Protein AF-A0A6I1DTC3-F1 (afdb_monomer_lite)

pLDDT: mean 79.16, std 15.15, range [42.22, 94.38]

Sequence (105 aa):
GLLNNIFGMMLVYASGISMACFIFQKFFHTIPVALEESARIDGAGDFRIFFQIIAPLCKPVVMTVALITAISQWNDFYMPMVLLGKKTSNTLTLVIYQYIGQFTK

Foldseek 3Di:
DLFQDVVSVVVVLVVVCVVLVVLVVVQVVVDDCVQVVVCVVVVDDPVCCCPVPVVVSCVVSVVVVCVVSVVVVVPDPPSQCVRNVDDPRHDPSVVVVVVVVVVVD

Radius of gyration: 20.87 Å; chains: 1; bounding box: 48×30×53 Å

Structure (mmCIF, N/CA/C/O backbone):
data_AF-A0A6I1DTC3-F1
#
_entry.id   AF-A0A6I1DTC3-F1
#
loop_
_atom_site.group_PDB
_atom_site.id
_atom_site.type_symbol
_atom_site.label_atom_id
_atom_site.label_alt_id
_atom_site.label_comp_id
_atom_site.label_asym_id
_atom_site.label_entity_id
_atom_site.label_seq_id
_atom_site.pdbx_PDB_ins_code
_atom_site.Cartn_x
_atom_site.Cartn_y
_atom_site.Cartn_z
_atom_site.occupancy
_atom_site.B_iso_or_equiv
_atom_site.auth_seq_id
_atom_site.auth_comp_id
_atom_site.auth_asym_id
_atom_site.auth_atom_id
_atom_site.pdbx_PDB_model_num
ATOM 1 N N . GLY A 1 1 ? 11.699 -16.427 -22.795 1.00 53.59 1 GLY A N 1
ATOM 2 C CA . GLY A 1 1 ? 10.335 -15.986 -23.149 1.00 53.59 1 GLY A CA 1
ATOM 3 C C . GLY A 1 1 ? 9.887 -14.696 -22.471 1.00 53.59 1 GLY A C 1
ATOM 4 O O . GLY A 1 1 ? 8.987 -14.065 -22.995 1.00 53.59 1 GLY A O 1
ATOM 5 N N . LEU A 1 2 ? 10.478 -14.300 -21.332 1.00 60.47 2 LEU A N 1
ATOM 6 C CA . LEU A 1 2 ? 10.106 -13.075 -20.598 1.00 60.47 2 LEU A CA 1
ATOM 7 C C . LEU A 1 2 ? 10.858 -11.810 -21.051 1.00 60.47 2 LEU A C 1
ATOM 9 O O . LEU A 1 2 ? 10.416 -10.704 -20.763 1.00 60.47 2 LEU A O 1
ATOM 13 N N . LEU A 1 3 ? 11.977 -11.968 -21.766 1.00 56.78 3 LEU A N 1
ATOM 14 C CA . LEU A 1 3 ? 12.700 -10.860 -22.393 1.00 56.78 3 LEU A CA 1
ATOM 15 C C . LEU A 1 3 ? 11.888 -10.320 -23.579 1.00 56.78 3 LEU A C 1
ATOM 17 O O . LEU A 1 3 ? 11.365 -11.110 -24.367 1.00 56.78 3 LEU A O 1
ATOM 21 N N . ASN A 1 4 ? 11.830 -8.992 -23.720 1.00 60.81 4 ASN A N 1
ATOM 22 C CA . ASN A 1 4 ? 11.134 -8.280 -24.796 1.00 60.81 4 ASN A CA 1
ATOM 23 C C . ASN A 1 4 ? 9.585 -8.330 -24.763 1.00 60.81 4 ASN A C 1
ATOM 25 O O . ASN A 1 4 ? 8.937 -8.229 -25.806 1.00 60.81 4 ASN A O 1
ATOM 29 N N . ASN A 1 5 ? 8.983 -8.479 -23.576 1.00 71.56 5 ASN A N 1
ATOM 30 C CA . ASN A 1 5 ? 7.530 -8.429 -23.372 1.00 71.56 5 ASN A CA 1
ATOM 31 C C . ASN A 1 5 ? 7.175 -7.547 -22.158 1.00 71.56 5 ASN A C 1
ATOM 33 O O . ASN A 1 5 ? 7.796 -7.667 -21.101 1.00 71.56 5 ASN A O 1
ATOM 37 N N . ILE A 1 6 ? 6.139 -6.710 -22.288 1.00 72.00 6 ILE A N 1
ATOM 38 C CA . ILE A 1 6 ? 5.634 -5.818 -21.225 1.00 72.00 6 ILE A CA 1
ATOM 39 C C . ILE A 1 6 ? 5.243 -6.626 -19.976 1.00 72.00 6 ILE A C 1
ATOM 41 O O . ILE A 1 6 ? 5.470 -6.189 -18.851 1.00 72.00 6 ILE A O 1
ATOM 45 N N . PHE A 1 7 ? 4.738 -7.850 -20.155 1.00 75.00 7 PHE A N 1
ATOM 46 C CA . PHE A 1 7 ? 4.407 -8.744 -19.040 1.00 75.00 7 PHE A CA 1
ATOM 47 C C . PHE A 1 7 ? 5.623 -9.149 -18.194 1.00 75.00 7 PHE A C 1
ATOM 49 O O . PHE A 1 7 ? 5.524 -9.217 -16.970 1.00 75.00 7 PHE A O 1
ATOM 56 N N . GLY A 1 8 ? 6.778 -9.383 -18.826 1.00 77.44 8 GLY A N 1
ATOM 57 C CA . GLY A 1 8 ? 8.016 -9.693 -18.107 1.00 77.44 8 GLY A CA 1
ATOM 58 C C . GLY A 1 8 ? 8.520 -8.498 -17.304 1.00 77.44 8 GLY A C 1
ATOM 59 O O . GLY A 1 8 ? 8.960 -8.655 -16.171 1.00 77.44 8 GLY A O 1
ATOM 60 N N . MET A 1 9 ? 8.364 -7.296 -17.854 1.00 74.88 9 MET A N 1
ATOM 61 C CA . MET A 1 9 ? 8.706 -6.045 -17.181 1.00 74.88 9 MET A CA 1
ATOM 62 C C . MET A 1 9 ? 7.801 -5.776 -15.967 1.00 74.88 9 MET A C 1
ATOM 64 O O . MET A 1 9 ? 8.306 -5.447 -14.898 1.00 74.88 9 MET A O 1
ATOM 68 N N . MET A 1 10 ? 6.486 -6.006 -16.081 1.00 79.19 10 MET A N 1
ATOM 69 C CA . MET A 1 10 ? 5.558 -5.891 -14.943 1.00 79.19 10 MET A CA 1
ATOM 70 C C . MET A 1 10 ? 5.924 -6.836 -13.791 1.00 79.19 10 MET A C 1
ATOM 72 O O . MET A 1 10 ? 5.905 -6.423 -12.635 1.00 79.19 10 MET A O 1
ATOM 76 N N . LEU A 1 11 ? 6.301 -8.083 -14.094 1.00 80.81 11 LEU A N 1
ATOM 77 C CA . LEU A 1 11 ? 6.732 -9.054 -13.081 1.00 80.81 11 LEU A CA 1
ATOM 78 C C . LEU A 1 11 ? 7.996 -8.612 -12.341 1.00 80.81 11 LEU A C 1
ATOM 80 O O . LEU A 1 11 ? 8.092 -8.770 -11.126 1.00 80.81 11 LEU A O 1
ATOM 84 N N . VAL A 1 12 ? 8.956 -8.043 -13.066 1.00 81.56 12 VAL A N 1
ATOM 85 C CA . VAL A 1 12 ? 10.194 -7.540 -12.470 1.00 81.56 12 VAL A CA 1
ATOM 86 C C . VAL A 1 12 ? 9.926 -6.314 -11.597 1.00 81.56 12 VAL A C 1
ATOM 88 O O . VAL A 1 12 ? 10.491 -6.196 -10.516 1.00 81.56 12 VAL A O 1
ATOM 91 N N . TYR A 1 13 ? 9.008 -5.431 -11.981 1.00 80.94 13 TYR A N 1
ATOM 92 C CA . TYR A 1 13 ? 8.622 -4.330 -11.096 1.00 80.94 13 TYR A CA 1
ATOM 93 C C . TYR A 1 13 ? 7.819 -4.780 -9.880 1.00 80.94 13 TYR A C 1
ATOM 95 O O . TYR A 1 13 ? 7.970 -4.204 -8.801 1.00 80.94 13 TYR A O 1
ATOM 103 N N . ALA A 1 14 ? 7.036 -5.853 -10.008 1.00 81.12 14 ALA A N 1
ATOM 104 C CA . ALA A 1 14 ? 6.333 -6.449 -8.880 1.00 81.12 14 ALA A CA 1
ATOM 105 C C . ALA A 1 14 ? 7.290 -6.999 -7.804 1.00 81.12 14 ALA A C 1
ATOM 107 O O . ALA A 1 14 ? 6.912 -7.046 -6.634 1.00 81.12 14 ALA A O 1
ATOM 108 N N . SER A 1 15 ? 8.542 -7.347 -8.141 1.00 81.38 15 SER A N 1
ATOM 109 C CA . SER A 1 15 ? 9.519 -7.780 -7.129 1.00 81.38 15 SER A CA 1
ATOM 110 C C . SER A 1 15 ? 9.983 -6.651 -6.198 1.00 81.38 15 SER A C 1
ATOM 112 O O . SER A 1 15 ? 10.564 -6.925 -5.152 1.00 81.38 15 SER A O 1
ATOM 114 N N . GLY A 1 16 ? 9.701 -5.385 -6.525 1.00 79.94 16 GLY A N 1
ATOM 115 C CA . GLY A 1 16 ? 10.029 -4.210 -5.706 1.00 79.94 16 GLY A CA 1
ATOM 116 C C . GLY A 1 16 ? 9.099 -3.962 -4.509 1.00 79.94 16 GLY A C 1
ATOM 117 O O . GLY A 1 16 ? 9.086 -2.860 -3.960 1.00 79.94 16 GLY A O 1
ATOM 118 N N . ILE A 1 17 ? 8.301 -4.952 -4.096 1.00 85.06 17 ILE A N 1
ATOM 119 C CA . ILE A 1 17 ? 7.203 -4.774 -3.131 1.00 85.06 17 ILE A CA 1
ATOM 120 C C . ILE A 1 17 ? 7.662 -4.446 -1.700 1.00 85.06 17 ILE A C 1
ATOM 122 O O . ILE A 1 17 ? 6.864 -3.974 -0.889 1.00 85.06 17 ILE A O 1
ATOM 126 N N . SER A 1 18 ? 8.942 -4.659 -1.377 1.00 89.00 18 SER A N 1
ATOM 127 C CA . SER A 1 18 ? 9.484 -4.523 -0.020 1.00 89.00 18 SER A CA 1
ATOM 128 C C . SER A 1 18 ? 9.209 -3.151 0.602 1.00 89.00 18 SER A C 1
ATOM 130 O O . SER A 1 18 ? 8.753 -3.075 1.740 1.00 89.00 18 SER A O 1
ATOM 132 N N . MET A 1 19 ? 9.418 -2.062 -0.148 1.00 87.81 19 MET A N 1
ATOM 133 C CA . MET A 1 19 ? 9.178 -0.700 0.350 1.00 87.81 19 MET A CA 1
ATOM 134 C C . MET A 1 19 ? 7.696 -0.460 0.655 1.00 87.81 19 MET A C 1
ATOM 136 O O . MET A 1 19 ? 7.354 0.064 1.715 1.00 87.81 19 MET A O 1
ATOM 140 N N . ALA A 1 20 ? 6.810 -0.887 -0.249 1.00 88.12 20 ALA A N 1
ATOM 141 C CA . ALA A 1 20 ? 5.371 -0.808 -0.033 1.00 88.12 20 ALA A CA 1
ATOM 142 C C . ALA A 1 20 ? 4.978 -1.562 1.246 1.00 88.12 20 ALA A C 1
ATOM 144 O O . ALA A 1 20 ? 4.285 -1.002 2.091 1.00 88.12 20 ALA A O 1
ATOM 145 N N . CYS A 1 21 ? 5.490 -2.781 1.440 1.00 90.56 21 CYS A N 1
ATOM 146 C CA . CYS A 1 21 ? 5.218 -3.587 2.630 1.00 90.56 21 CYS A CA 1
ATOM 147 C C . CYS A 1 21 ? 5.587 -2.857 3.932 1.00 90.56 21 CYS A C 1
ATOM 149 O O . CYS A 1 21 ? 4.788 -2.839 4.869 1.00 90.56 21 CYS A O 1
ATOM 151 N N . PHE A 1 22 ? 6.751 -2.199 3.983 1.00 92.44 22 PHE A N 1
ATOM 152 C CA . PHE A 1 22 ? 7.152 -1.416 5.157 1.00 92.44 22 PHE A CA 1
ATOM 153 C C . PHE A 1 22 ? 6.217 -0.231 5.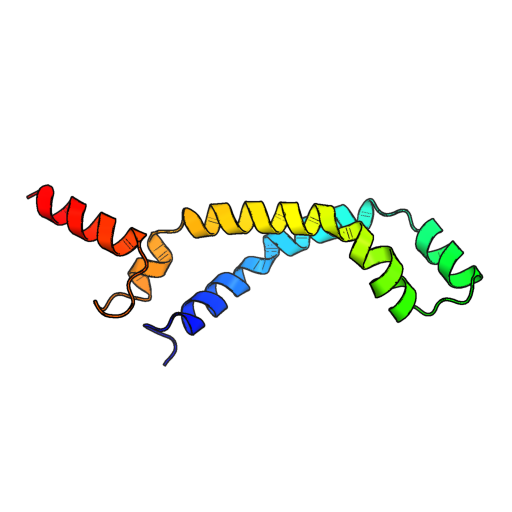425 1.00 92.44 22 PHE A C 1
ATOM 155 O O . PHE A 1 22 ? 5.849 0.012 6.576 1.00 92.44 22 PHE A O 1
ATOM 162 N N . ILE A 1 23 ? 5.798 0.490 4.381 1.00 91.69 23 ILE A N 1
ATOM 163 C CA . ILE A 1 23 ? 4.863 1.617 4.513 1.00 91.69 23 ILE A CA 1
ATOM 164 C C . ILE A 1 23 ? 3.501 1.129 5.026 1.00 91.69 23 ILE A C 1
ATOM 166 O O . ILE A 1 23 ? 2.962 1.693 5.980 1.00 91.69 23 ILE A O 1
ATOM 170 N N . PHE A 1 24 ? 2.971 0.051 4.445 1.00 92.06 24 PHE A N 1
ATOM 171 C CA . PHE A 1 24 ? 1.719 -0.559 4.892 1.00 92.06 24 PHE A CA 1
ATOM 172 C C . PHE A 1 24 ? 1.805 -1.031 6.347 1.00 92.06 24 PHE A C 1
ATOM 174 O O . PHE A 1 24 ? 0.898 -0.754 7.124 1.00 92.06 24 PHE A O 1
ATOM 181 N N . GLN A 1 25 ? 2.905 -1.671 6.755 1.00 91.75 25 GLN A N 1
ATOM 182 C CA . GLN A 1 25 ? 3.099 -2.116 8.138 1.00 91.75 25 GLN A CA 1
ATOM 183 C C . GLN A 1 25 ? 3.056 -0.952 9.136 1.00 91.75 25 GLN A C 1
ATOM 185 O O . GLN A 1 25 ? 2.429 -1.066 10.193 1.00 91.75 25 GLN A O 1
ATOM 190 N N . LYS A 1 26 ? 3.704 0.172 8.802 1.00 91.75 26 LYS A N 1
ATOM 191 C CA . LYS A 1 26 ? 3.668 1.387 9.628 1.00 91.75 26 LYS A CA 1
ATOM 192 C C . LYS A 1 26 ? 2.255 1.948 9.731 1.00 91.75 26 LYS A C 1
ATOM 194 O O . LYS A 1 26 ? 1.851 2.331 10.820 1.00 91.75 26 LYS A O 1
ATOM 199 N N . PHE A 1 27 ? 1.507 1.946 8.632 1.00 92.75 27 PHE A N 1
ATOM 200 C CA . PHE A 1 27 ? 0.126 2.419 8.615 1.00 92.75 27 PHE A CA 1
ATOM 201 C C . PHE A 1 27 ? -0.823 1.510 9.402 1.00 92.75 27 PHE A C 1
ATOM 203 O O . PHE A 1 27 ? -1.653 1.998 10.159 1.00 92.75 27 PHE A O 1
ATOM 210 N N . PHE A 1 28 ? -0.685 0.187 9.301 1.00 90.62 28 PHE A N 1
ATOM 211 C CA . PHE A 1 28 ? -1.491 -0.727 10.114 1.00 90.62 28 PHE A CA 1
ATOM 212 C C . PHE A 1 28 ? -1.270 -0.507 11.614 1.00 90.62 28 PHE A C 1
ATOM 214 O O . PHE A 1 28 ? -2.229 -0.548 12.374 1.00 90.62 28 PHE A O 1
ATOM 221 N N . HIS A 1 29 ? -0.045 -0.176 12.036 1.00 91.00 29 HIS A N 1
ATOM 222 C CA . HIS A 1 29 ? 0.243 0.176 13.432 1.00 91.00 29 HIS A CA 1
ATOM 223 C C . HIS A 1 29 ? -0.426 1.472 13.911 1.00 91.00 29 HIS A C 1
ATOM 225 O O . HIS A 1 29 ? -0.534 1.673 15.118 1.00 91.00 29 HIS A O 1
ATOM 231 N N . THR A 1 30 ? -0.860 2.361 13.012 1.00 91.75 30 THR A N 1
ATOM 232 C CA . THR A 1 30 ? -1.592 3.573 13.410 1.00 91.75 30 THR A CA 1
ATOM 233 C C . THR A 1 30 ? -3.088 3.328 13.582 1.00 91.75 30 THR A C 1
ATOM 235 O O . THR A 1 30 ? -3.781 4.196 14.107 1.00 91.75 30 THR A O 1
ATOM 238 N N . ILE A 1 31 ? -3.606 2.181 13.127 1.00 91.00 31 ILE A N 1
ATOM 239 C CA . ILE A 1 31 ? -5.018 1.828 13.287 1.00 91.00 31 ILE A CA 1
ATO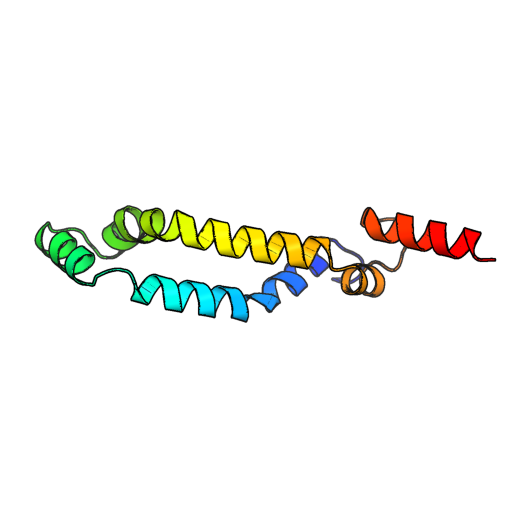M 240 C C . ILE A 1 31 ? -5.225 1.327 14.726 1.00 91.00 31 ILE A C 1
ATOM 242 O O . ILE A 1 31 ? -4.555 0.381 15.143 1.00 91.00 31 ILE A O 1
ATOM 246 N N . PRO A 1 32 ? -6.132 1.936 15.509 1.00 91.25 32 PRO A N 1
ATOM 247 C CA . PRO A 1 32 ? -6.364 1.518 16.884 1.00 91.25 32 PRO A CA 1
ATOM 248 C C . PRO A 1 32 ? -7.041 0.143 16.935 1.00 91.25 32 PRO A C 1
ATOM 250 O O . PRO A 1 32 ? -8.081 -0.067 16.312 1.00 91.25 32 PRO A O 1
ATOM 253 N N . VAL A 1 33 ? -6.491 -0.762 17.750 1.00 90.31 33 VAL A N 1
ATOM 254 C CA . VAL A 1 33 ? -6.989 -2.143 17.930 1.00 90.31 33 VAL A CA 1
ATOM 255 C C . VAL A 1 33 ? -8.443 -2.180 18.429 1.00 90.31 33 VAL A C 1
ATOM 257 O O . VAL A 1 33 ? -9.204 -3.072 18.069 1.00 90.31 33 VAL A O 1
ATOM 260 N N . ALA A 1 34 ? -8.879 -1.150 19.163 1.00 92.12 34 ALA A N 1
ATOM 261 C CA . ALA A 1 34 ? -10.253 -1.020 19.655 1.00 92.12 34 ALA A CA 1
ATOM 262 C C . ALA A 1 34 ? -11.326 -1.036 18.540 1.00 92.12 34 ALA A C 1
ATOM 264 O O . ALA A 1 34 ? -12.469 -1.422 18.791 1.00 92.12 34 ALA A O 1
ATOM 265 N N . LEU A 1 35 ? -10.986 -0.643 17.303 1.00 90.88 35 LEU A N 1
ATOM 266 C CA . LEU A 1 35 ? -11.900 -0.752 16.154 1.00 90.88 35 LEU A CA 1
ATOM 267 C C . LEU A 1 35 ? -12.207 -2.210 15.796 1.00 90.88 35 LEU A C 1
ATOM 269 O O . LEU A 1 35 ? -13.328 -2.538 15.419 1.00 90.88 35 LEU A O 1
ATOM 273 N N . GLU A 1 36 ? -11.212 -3.084 15.909 1.00 90.31 36 GLU A N 1
ATOM 274 C CA . GLU A 1 36 ? -11.376 -4.508 15.635 1.00 90.31 36 GLU A CA 1
ATOM 275 C C . GLU A 1 36 ? -12.124 -5.205 16.778 1.00 90.31 36 GLU A C 1
ATOM 277 O O . GLU A 1 36 ? -13.022 -6.008 16.528 1.00 90.31 36 GLU A O 1
ATOM 282 N N . GLU A 1 37 ? -11.820 -4.848 18.029 1.00 91.62 37 GLU A N 1
ATOM 283 C CA . GLU A 1 37 ? -12.511 -5.384 19.209 1.00 91.62 37 GLU A CA 1
ATOM 284 C C . GLU A 1 37 ? -13.995 -5.005 19.233 1.00 91.62 37 GLU A C 1
ATOM 286 O O . GLU A 1 37 ? -14.842 -5.872 19.439 1.00 91.62 37 GLU A O 1
ATOM 291 N N . SER A 1 38 ? -14.329 -3.740 18.957 1.00 93.50 38 SER A N 1
ATOM 292 C CA . SER A 1 38 ? -15.727 -3.287 18.875 1.00 93.50 38 SER A CA 1
ATOM 293 C C . SER A 1 38 ? -16.497 -3.992 17.758 1.00 93.50 38 SER A C 1
ATOM 295 O O . SER A 1 38 ? -17.586 -4.507 18.000 1.00 93.50 38 SER A O 1
ATOM 297 N N . ALA A 1 39 ? -15.905 -4.132 16.569 1.00 91.56 39 ALA A N 1
ATOM 298 C CA . ALA A 1 39 ? -16.532 -4.865 15.473 1.00 91.56 39 ALA A CA 1
ATOM 299 C C . ALA A 1 39 ? -16.743 -6.357 15.798 1.00 91.56 39 ALA A C 1
ATOM 301 O O . ALA A 1 39 ? -17.744 -6.948 15.384 1.00 91.56 39 ALA A O 1
ATOM 302 N N . ARG A 1 40 ? -15.825 -6.971 16.556 1.00 93.12 40 ARG A N 1
ATOM 303 C CA . ARG A 1 40 ? -15.959 -8.358 17.024 1.00 93.12 40 ARG A CA 1
ATOM 304 C C . ARG A 1 40 ? -17.067 -8.499 18.073 1.00 93.12 40 ARG A C 1
ATOM 306 O O . ARG A 1 40 ? -17.803 -9.482 18.027 1.00 93.12 40 ARG A O 1
ATOM 313 N N . ILE A 1 41 ? -17.216 -7.524 18.974 1.00 93.56 41 ILE A N 1
ATOM 314 C CA . ILE A 1 41 ? -18.329 -7.457 19.941 1.00 93.56 41 ILE A CA 1
ATOM 315 C C . ILE A 1 41 ? -19.675 -7.338 19.207 1.00 93.56 41 ILE A C 1
ATOM 317 O O . ILE A 1 41 ? -20.627 -8.021 19.577 1.00 93.56 41 ILE A O 1
ATOM 321 N N . ASP A 1 42 ? -19.724 -6.579 18.110 1.00 91.94 42 ASP A N 1
ATOM 322 C CA . ASP A 1 42 ? -20.897 -6.458 17.227 1.00 91.94 42 ASP A CA 1
ATOM 323 C C . ASP A 1 42 ? -21.167 -7.719 16.371 1.00 91.94 42 ASP A C 1
ATOM 325 O O . ASP A 1 42 ? -22.070 -7.741 15.529 1.00 91.94 42 ASP A O 1
ATOM 329 N N . GLY A 1 43 ? -20.395 -8.795 16.563 1.00 92.25 43 GLY A N 1
ATOM 330 C CA . GLY A 1 43 ? -20.574 -10.076 15.878 1.00 92.25 43 GLY A CA 1
ATOM 331 C C . GLY A 1 43 ? -20.036 -10.114 14.444 1.00 92.25 43 GLY A C 1
ATOM 332 O O . GLY A 1 43 ? -20.379 -11.024 13.683 1.00 92.25 43 GLY A O 1
ATOM 333 N N . ALA A 1 44 ? -19.201 -9.154 14.032 1.00 92.38 44 ALA A N 1
ATOM 334 C CA . ALA A 1 44 ? -18.528 -9.220 12.739 1.00 92.38 44 ALA A CA 1
ATOM 335 C C . ALA A 1 44 ? -17.399 -10.269 12.761 1.00 92.38 44 ALA A C 1
ATOM 337 O O . ALA A 1 44 ? -16.548 -10.275 13.646 1.00 92.38 44 ALA A O 1
ATOM 338 N N . GLY A 1 45 ? -17.369 -11.150 11.756 1.00 92.38 45 GLY A N 1
ATOM 339 C CA . GLY A 1 45 ? -16.246 -12.073 11.546 1.00 92.38 45 GLY A CA 1
ATOM 340 C C . GLY A 1 45 ? -15.029 -11.388 10.911 1.00 92.38 45 GLY A C 1
ATOM 341 O O . GLY A 1 45 ? -15.171 -10.368 10.235 1.00 92.38 45 GLY A O 1
ATOM 342 N N . ASP A 1 46 ? -13.844 -11.988 11.050 1.00 92.06 46 ASP A N 1
ATOM 343 C CA . ASP A 1 46 ? -12.551 -11.394 10.654 1.00 92.06 46 ASP A CA 1
ATOM 344 C C . ASP A 1 46 ? -12.507 -10.920 9.191 1.00 92.06 46 ASP A C 1
ATOM 346 O O . ASP A 1 46 ? -12.042 -9.820 8.895 1.00 92.06 46 ASP A O 1
ATOM 350 N N . PHE A 1 47 ? -13.070 -11.701 8.261 1.00 94.31 47 PHE A N 1
ATOM 351 C CA . PHE A 1 47 ? -13.160 -11.306 6.849 1.00 94.31 47 PHE A CA 1
ATOM 352 C C . PHE A 1 47 ? -13.988 -10.033 6.648 1.00 94.31 47 PHE A C 1
ATOM 354 O O . PHE A 1 47 ? -13.638 -9.176 5.834 1.00 94.31 47 PHE A O 1
ATOM 361 N N . ARG A 1 48 ? -15.086 -9.888 7.396 1.00 93.25 48 ARG A N 1
ATOM 362 C CA . ARG A 1 48 ? -15.947 -8.706 7.325 1.00 93.25 48 ARG A CA 1
ATOM 363 C C . ARG A 1 48 ? -15.225 -7.489 7.888 1.00 93.25 48 ARG A C 1
ATOM 365 O O . ARG A 1 48 ? -15.244 -6.442 7.248 1.00 93.25 48 ARG A O 1
ATOM 372 N N . ILE A 1 49 ? -14.559 -7.645 9.031 1.00 93.50 49 ILE A N 1
ATOM 373 C CA . ILE A 1 49 ? -13.755 -6.589 9.656 1.00 93.50 49 ILE A CA 1
ATOM 374 C C . ILE A 1 49 ? -12.671 -6.115 8.681 1.00 93.50 49 ILE A C 1
ATOM 376 O O . ILE A 1 49 ? -12.553 -4.917 8.417 1.00 93.50 49 ILE A O 1
ATOM 380 N N . PHE A 1 50 ? -11.934 -7.042 8.067 1.00 92.19 50 PHE A N 1
ATOM 381 C CA . PHE A 1 50 ? -10.878 -6.691 7.124 1.00 92.19 50 PHE A CA 1
ATOM 382 C C . PHE A 1 50 ? -11.410 -5.906 5.919 1.00 92.19 50 PHE A C 1
ATOM 384 O O . PHE A 1 50 ? -10.944 -4.801 5.653 1.00 92.19 50 PHE A O 1
ATOM 391 N N . PHE A 1 51 ? -12.403 -6.431 5.195 1.00 94.38 51 PHE A N 1
ATOM 392 C CA . PHE A 1 51 ? -12.859 -5.805 3.948 1.00 94.38 51 PHE A CA 1
ATOM 393 C C . PHE A 1 51 ? -13.750 -4.573 4.153 1.00 94.38 51 PHE A C 1
ATOM 395 O O . PHE A 1 51 ? -13.731 -3.675 3.310 1.00 94.38 51 PHE A O 1
ATOM 402 N N . GLN A 1 52 ? -14.536 -4.509 5.233 1.00 93.56 52 GLN A N 1
ATOM 403 C CA . GLN A 1 52 ? -15.487 -3.411 5.460 1.00 93.56 52 GLN A CA 1
ATOM 404 C C . GLN A 1 52 ? -14.946 -2.307 6.371 1.00 93.56 52 GLN A C 1
ATOM 406 O O . GLN A 1 52 ? -15.445 -1.188 6.290 1.00 93.56 52 GLN A O 1
ATOM 411 N N . ILE A 1 53 ? -13.943 -2.589 7.209 1.00 92.44 53 ILE A N 1
ATOM 412 C CA . ILE A 1 53 ? -13.407 -1.622 8.178 1.00 92.44 53 ILE A CA 1
ATOM 413 C C . ILE A 1 53 ? -11.947 -1.309 7.855 1.00 92.44 53 ILE A C 1
ATOM 415 O O . ILE A 1 53 ? -11.622 -0.173 7.517 1.00 92.44 53 ILE A O 1
ATOM 419 N N . ILE A 1 54 ? -11.064 -2.310 7.877 1.00 92.12 54 ILE A N 1
ATOM 420 C CA . ILE A 1 54 ? -9.616 -2.084 7.730 1.00 92.12 54 ILE A CA 1
ATOM 421 C C . ILE A 1 54 ? -9.257 -1.624 6.307 1.00 92.12 54 ILE A C 1
ATOM 423 O O . ILE A 1 54 ? -8.597 -0.603 6.128 1.00 92.12 54 ILE A O 1
ATOM 427 N N . ALA A 1 55 ? -9.725 -2.324 5.274 1.00 91.75 55 ALA A N 1
ATOM 428 C CA . ALA A 1 55 ? -9.425 -2.011 3.878 1.00 91.75 55 ALA A CA 1
ATOM 429 C C . ALA A 1 55 ? -9.820 -0.577 3.456 1.00 91.75 55 ALA A C 1
ATOM 431 O O . ALA A 1 55 ? -8.991 0.103 2.842 1.00 91.75 55 ALA A O 1
ATOM 432 N N . PRO A 1 56 ? -11.025 -0.050 3.773 1.00 92.31 56 PRO A N 1
ATOM 433 C CA . PRO A 1 56 ? -11.347 1.341 3.465 1.00 92.31 56 PRO A CA 1
ATOM 434 C C . PRO A 1 56 ? -10.527 2.349 4.279 1.00 92.31 56 PRO A C 1
ATOM 436 O O . PRO A 1 56 ? -10.216 3.412 3.739 1.00 92.31 56 PRO A O 1
ATOM 439 N N . LEU A 1 57 ? -10.118 2.023 5.511 1.00 91.81 57 LEU A N 1
ATOM 440 C CA . LEU A 1 57 ? -9.193 2.856 6.293 1.00 91.81 57 LEU A CA 1
ATOM 441 C C . LEU A 1 57 ? -7.794 2.915 5.666 1.00 91.81 57 LEU A C 1
ATOM 443 O O . LEU A 1 57 ? -7.111 3.925 5.803 1.00 91.81 57 LEU A O 1
ATOM 447 N N . CYS A 1 58 ? -7.383 1.885 4.923 1.00 92.81 58 CYS A N 1
ATOM 448 C CA . CYS A 1 58 ? -6.106 1.853 4.205 1.00 92.81 58 CYS A CA 1
ATOM 449 C C . CYS A 1 58 ? -6.087 2.640 2.885 1.00 92.81 58 CYS A C 1
ATOM 451 O O . CYS A 1 58 ? -5.010 2.837 2.324 1.00 92.81 58 CYS A O 1
ATOM 453 N N . LYS A 1 59 ? -7.223 3.136 2.376 1.00 92.44 59 LYS A N 1
ATOM 454 C CA . LYS A 1 59 ? -7.278 3.961 1.148 1.00 92.44 59 LYS A CA 1
ATOM 455 C C . LYS A 1 59 ? -6.214 5.074 1.066 1.00 92.44 59 LYS A C 1
ATOM 457 O O . LYS A 1 59 ? -5.564 5.161 0.023 1.00 92.44 59 LYS A O 1
ATOM 462 N N . PRO A 1 60 ? -5.986 5.911 2.100 1.00 92.00 60 PRO A N 1
ATOM 463 C CA . PRO A 1 60 ? -4.943 6.934 2.054 1.00 92.00 60 PRO A CA 1
ATOM 464 C C . PRO A 1 60 ? -3.542 6.352 1.835 1.00 92.00 60 PRO A C 1
ATOM 466 O O . PRO A 1 60 ? -2.811 6.856 0.986 1.00 92.00 60 PRO A O 1
ATOM 469 N N . VAL A 1 61 ? 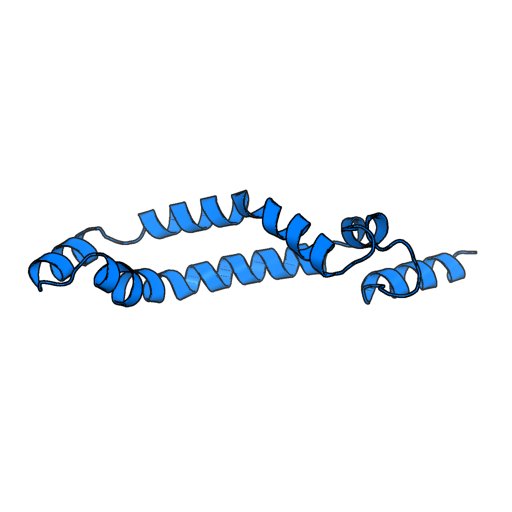-3.175 5.263 2.522 1.00 93.12 61 VAL A N 1
ATOM 470 C CA . VAL A 1 61 ? -1.836 4.672 2.361 1.00 93.12 61 VAL A CA 1
ATOM 471 C C . VAL A 1 61 ? -1.655 4.036 0.985 1.00 93.12 61 VAL A C 1
ATOM 473 O O . VAL A 1 61 ? -0.582 4.150 0.394 1.00 93.12 61 VAL A O 1
ATOM 476 N N . VAL A 1 62 ? -2.716 3.431 0.437 1.00 93.62 62 VAL A N 1
ATOM 477 C CA . VAL A 1 62 ? -2.723 2.899 -0.933 1.00 93.62 62 VAL A CA 1
ATOM 478 C C . VAL A 1 62 ? -2.401 4.015 -1.926 1.00 93.62 62 VAL A C 1
ATOM 480 O O . VAL A 1 62 ? -1.554 3.823 -2.794 1.00 93.62 62 VAL A O 1
ATOM 483 N N . MET A 1 63 ? -3.010 5.196 -1.769 1.00 93.88 63 MET A N 1
ATOM 484 C CA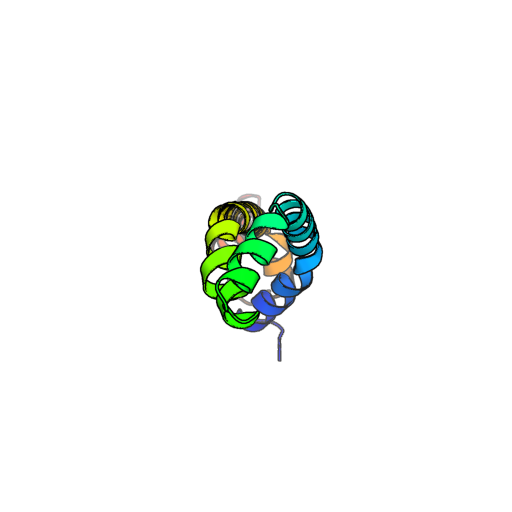 . MET A 1 63 ? -2.734 6.351 -2.630 1.00 93.88 63 MET A CA 1
ATOM 485 C C . MET A 1 63 ? -1.287 6.834 -2.498 1.00 93.88 63 MET A C 1
ATOM 487 O O . MET A 1 63 ? -0.641 7.106 -3.508 1.00 93.88 63 MET A O 1
ATOM 491 N N . THR A 1 64 ? -0.745 6.896 -1.279 1.00 92.44 64 THR A N 1
ATOM 492 C CA . THR A 1 64 ? 0.654 7.287 -1.050 1.00 92.44 64 THR A CA 1
ATOM 493 C C . THR A 1 64 ? 1.629 6.324 -1.723 1.00 92.44 64 THR A C 1
ATOM 495 O O . THR A 1 64 ? 2.516 6.756 -2.460 1.00 92.44 64 THR A O 1
ATOM 498 N N . VAL A 1 65 ? 1.454 5.017 -1.515 1.00 91.81 65 VAL A N 1
ATOM 499 C CA . VAL A 1 65 ? 2.310 3.990 -2.125 1.00 91.81 65 VAL A CA 1
ATOM 500 C C . VAL A 1 65 ? 2.170 4.000 -3.645 1.00 91.81 65 VAL A C 1
ATOM 502 O O . VAL A 1 65 ? 3.181 3.914 -4.344 1.00 91.81 65 VAL A O 1
ATOM 505 N N . ALA A 1 66 ? 0.950 4.150 -4.166 1.00 91.56 66 ALA A N 1
ATOM 506 C CA . ALA A 1 66 ? 0.700 4.233 -5.600 1.00 91.56 66 ALA A CA 1
ATOM 507 C C . ALA A 1 66 ? 1.410 5.435 -6.232 1.00 91.56 66 ALA A C 1
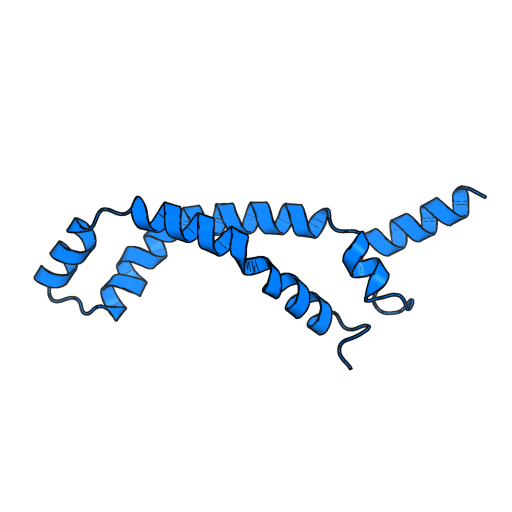ATOM 509 O O . ALA A 1 66 ? 2.048 5.275 -7.268 1.00 91.56 66 ALA A O 1
ATOM 510 N N . LEU A 1 67 ? 1.367 6.608 -5.594 1.00 92.69 67 LEU A N 1
ATOM 511 C CA . LEU A 1 67 ? 2.054 7.809 -6.074 1.00 92.69 67 LEU A CA 1
ATOM 512 C C . LEU A 1 67 ? 3.574 7.642 -6.078 1.00 92.69 67 LEU A C 1
ATOM 514 O O . LEU A 1 67 ? 4.206 7.891 -7.101 1.00 92.69 67 LEU A O 1
ATOM 518 N N . ILE A 1 68 ? 4.158 7.189 -4.965 1.00 91.00 68 ILE A N 1
ATOM 519 C CA . ILE A 1 68 ? 5.610 6.969 -4.863 1.00 91.00 68 ILE A CA 1
ATOM 520 C C . ILE A 1 68 ? 6.061 5.972 -5.932 1.00 91.00 68 ILE A C 1
ATOM 522 O O . ILE A 1 68 ? 7.007 6.235 -6.672 1.00 91.00 68 ILE A O 1
ATOM 526 N N . THR A 1 69 ? 5.342 4.855 -6.052 1.00 88.50 69 THR A N 1
ATOM 527 C CA . THR A 1 69 ? 5.648 3.820 -7.042 1.00 88.50 69 THR A CA 1
ATOM 528 C C . THR A 1 69 ? 5.513 4.371 -8.456 1.00 88.50 69 THR A C 1
ATOM 530 O O . THR A 1 69 ? 6.432 4.213 -9.248 1.00 88.50 69 THR A O 1
ATOM 533 N N . ALA A 1 70 ? 4.423 5.070 -8.778 1.00 87.19 70 ALA A N 1
ATOM 534 C CA . ALA A 1 70 ? 4.208 5.644 -10.103 1.00 87.19 70 ALA A CA 1
ATOM 535 C C . ALA A 1 70 ? 5.313 6.635 -10.487 1.00 87.19 70 ALA A C 1
ATOM 537 O O . ALA A 1 70 ? 5.820 6.566 -11.603 1.00 87.19 70 ALA A O 1
ATOM 538 N N . ILE A 1 71 ? 5.735 7.506 -9.565 1.00 88.88 71 ILE A N 1
ATOM 539 C CA . ILE A 1 71 ? 6.832 8.451 -9.800 1.00 88.88 71 ILE A CA 1
ATOM 540 C C . ILE A 1 71 ? 8.145 7.698 -10.026 1.00 88.88 71 ILE A C 1
ATOM 542 O O . ILE A 1 71 ? 8.846 7.993 -10.992 1.00 88.88 71 ILE A O 1
ATOM 546 N N . SER A 1 72 ? 8.485 6.715 -9.187 1.00 85.12 72 SER A N 1
ATOM 547 C CA . SER A 1 72 ? 9.710 5.924 -9.368 1.00 85.12 72 SER A CA 1
ATOM 548 C C . SER A 1 72 ? 9.724 5.182 -10.701 1.00 85.12 72 SER A C 1
ATOM 550 O O . SER A 1 72 ? 10.734 5.214 -11.392 1.00 85.12 72 SER A O 1
ATOM 552 N N . GLN A 1 73 ? 8.602 4.572 -11.086 1.00 81.50 73 GLN A N 1
ATOM 553 C CA . GLN A 1 73 ? 8.478 3.847 -12.351 1.00 81.50 73 GLN A CA 1
ATOM 554 C C . GLN A 1 73 ? 8.527 4.775 -13.563 1.00 81.50 73 GLN A C 1
ATOM 556 O O . GLN A 1 73 ? 9.146 4.455 -14.571 1.00 81.50 73 GLN A O 1
ATOM 561 N N . TRP A 1 74 ? 7.921 5.958 -13.459 1.00 78.44 74 TRP A N 1
ATOM 562 C CA . TRP A 1 74 ? 7.986 6.968 -14.511 1.00 78.44 74 TRP A CA 1
ATOM 563 C C . TRP A 1 74 ? 9.413 7.487 -14.731 1.00 78.44 74 TRP A C 1
ATOM 565 O O . TRP A 1 74 ? 9.799 7.783 -15.860 1.00 78.44 74 TRP A O 1
ATOM 575 N N . ASN A 1 75 ? 10.198 7.591 -13.656 1.00 79.19 75 ASN A N 1
ATOM 576 C CA . ASN A 1 75 ? 11.593 8.029 -13.700 1.00 79.19 75 ASN A CA 1
ATOM 577 C C . ASN A 1 75 ? 12.585 6.895 -14.004 1.00 79.19 75 ASN A C 1
ATOM 579 O O . ASN A 1 75 ? 13.782 7.162 -14.094 1.00 79.19 75 ASN A O 1
ATOM 583 N N . ASP A 1 76 ? 12.140 5.645 -14.145 1.00 75.56 76 ASP A N 1
ATOM 584 C CA . ASP A 1 76 ? 13.033 4.529 -14.444 1.00 75.56 76 ASP A CA 1
ATOM 585 C C . ASP A 1 76 ? 13.191 4.333 -15.958 1.00 75.56 76 ASP A C 1
ATOM 587 O O . ASP A 1 76 ? 12.325 3.810 -16.660 1.00 75.56 76 ASP A O 1
ATOM 591 N N . PHE A 1 77 ? 14.346 4.764 -16.465 1.00 66.75 77 PHE A N 1
ATOM 592 C CA . PHE A 1 77 ? 14.734 4.654 -17.874 1.00 66.75 77 PHE A CA 1
ATOM 593 C C . PHE A 1 77 ? 15.637 3.449 -18.147 1.00 66.75 77 PHE A C 1
ATOM 595 O O . PHE A 1 77 ? 15.765 3.015 -19.294 1.00 66.75 77 PHE A O 1
ATOM 602 N N . TYR A 1 78 ? 16.280 2.911 -17.110 1.00 67.62 78 TYR A N 1
ATOM 603 C CA . TYR A 1 78 ? 17.351 1.931 -17.250 1.00 67.62 78 TYR A CA 1
ATOM 604 C C . TYR A 1 78 ? 16.801 0.516 -17.439 1.00 67.62 78 TYR A C 1
ATOM 606 O O . TYR A 1 78 ? 17.183 -0.190 -18.374 1.00 67.62 78 TYR A O 1
ATOM 614 N N . MET A 1 79 ? 15.844 0.115 -16.601 1.00 69.81 79 MET A N 1
ATOM 615 C CA . MET A 1 79 ? 15.240 -1.218 -16.661 1.00 69.81 79 MET A CA 1
ATOM 616 C C . MET A 1 79 ? 14.499 -1.511 -17.985 1.00 69.81 79 MET A C 1
ATOM 618 O O . MET A 1 79 ? 14.710 -2.592 -18.549 1.00 69.81 79 MET A O 1
ATOM 622 N N . PRO A 1 80 ? 13.706 -0.573 -18.556 1.00 66.25 80 PRO A N 1
ATOM 623 C CA . PRO A 1 80 ? 13.112 -0.751 -19.880 1.00 66.25 80 PRO A CA 1
ATOM 624 C C . PRO A 1 80 ? 14.178 -0.922 -20.970 1.00 66.25 80 PRO A C 1
ATOM 626 O O . PRO A 1 80 ? 14.029 -1.765 -21.852 1.00 66.25 80 PRO A O 1
ATOM 629 N N . MET A 1 81 ? 15.269 -0.150 -20.908 1.00 62.78 81 MET A N 1
ATOM 630 C CA . MET A 1 81 ? 16.340 -0.170 -21.910 1.00 62.78 81 MET A CA 1
ATOM 631 C C . MET A 1 81 ? 17.045 -1.521 -21.990 1.00 62.78 81 MET A C 1
ATOM 633 O O . MET A 1 81 ? 17.325 -2.015 -23.083 1.00 62.78 81 MET A O 1
ATOM 637 N N . VAL A 1 82 ? 17.316 -2.123 -20.834 1.00 67.50 82 VAL A N 1
ATOM 638 C CA . VAL A 1 82 ? 18.012 -3.410 -20.737 1.00 67.50 82 VAL A CA 1
ATOM 639 C C . VAL A 1 82 ? 17.099 -4.569 -21.158 1.00 67.50 82 VAL A C 1
ATOM 641 O O . VAL A 1 82 ? 17.557 -5.508 -21.811 1.00 67.50 82 VAL A O 1
ATOM 644 N N . LEU A 1 83 ? 15.804 -4.512 -20.829 1.00 64.88 83 LEU A N 1
ATOM 645 C CA . LEU A 1 83 ? 14.862 -5.615 -21.064 1.00 64.88 83 LEU A CA 1
ATOM 646 C C . LEU A 1 83 ? 14.172 -5.589 -22.444 1.00 64.88 83 LEU A C 1
ATOM 648 O O . LEU A 1 83 ? 13.791 -6.657 -22.938 1.00 64.88 83 LEU A O 1
ATOM 652 N N . LEU A 1 84 ? 13.976 -4.411 -23.056 1.00 63.72 84 LEU A N 1
ATOM 653 C CA . LEU A 1 84 ? 13.193 -4.208 -24.293 1.00 63.72 84 LEU A CA 1
ATOM 654 C C . LEU A 1 84 ? 14.063 -3.761 -25.488 1.00 63.72 84 LEU A C 1
ATOM 656 O O . LEU A 1 84 ? 13.590 -3.080 -26.391 1.00 63.72 84 LEU A O 1
ATOM 660 N N . GLY A 1 85 ? 15.338 -4.158 -25.541 1.00 53.38 85 GLY A N 1
ATOM 661 C CA . GLY A 1 85 ? 16.329 -3.702 -26.535 1.00 53.38 85 GLY A CA 1
ATOM 662 C C . GLY A 1 85 ? 16.023 -3.899 -28.041 1.00 53.38 85 GLY A C 1
ATOM 663 O O . GLY A 1 85 ? 16.899 -3.630 -28.863 1.00 53.38 85 GLY A O 1
ATOM 664 N N . LYS A 1 86 ? 14.825 -4.345 -28.457 1.00 51.03 86 LYS A N 1
ATOM 665 C CA . LYS A 1 86 ? 14.391 -4.414 -29.868 1.00 51.03 86 LYS A CA 1
ATOM 666 C C . LYS A 1 86 ? 13.199 -3.484 -30.154 1.00 51.03 86 LYS A C 1
ATOM 668 O O . LYS A 1 86 ? 12.162 -3.574 -29.511 1.00 51.03 86 LYS A O 1
ATOM 673 N N . LYS A 1 87 ? 13.352 -2.696 -31.233 1.00 52.50 87 LYS A N 1
ATOM 674 C CA . LYS A 1 87 ? 12.501 -1.639 -31.845 1.00 52.50 87 LYS A CA 1
ATOM 675 C C . LYS A 1 87 ? 10.962 -1.729 -31.760 1.00 52.50 87 LYS A C 1
ATOM 677 O O . LYS A 1 87 ? 10.315 -0.732 -32.057 1.00 52.50 87 LYS A O 1
ATOM 682 N N . THR A 1 88 ? 10.366 -2.871 -31.439 1.00 50.12 88 THR A N 1
ATOM 683 C CA . THR A 1 88 ? 8.921 -3.115 -31.607 1.00 50.12 88 THR A CA 1
ATOM 684 C C . THR A 1 88 ? 8.105 -2.860 -30.336 1.00 50.12 88 THR A C 1
ATOM 686 O O . THR A 1 88 ? 6.895 -2.686 -30.430 1.00 50.12 88 THR A O 1
ATOM 689 N N . SER A 1 89 ? 8.752 -2.776 -29.168 1.00 51.16 89 SER A N 1
ATOM 690 C CA . SER A 1 89 ? 8.080 -2.650 -27.865 1.00 51.16 89 SER A CA 1
ATOM 691 C C . SER A 1 89 ? 8.697 -1.537 -27.011 1.00 51.16 89 SER A C 1
ATOM 693 O O . SER A 1 89 ? 8.932 -1.736 -25.832 1.00 51.16 89 SER A O 1
ATOM 695 N N . ASN A 1 90 ? 9.042 -0.381 -27.575 1.00 52.44 90 ASN A N 1
ATOM 696 C CA . ASN A 1 90 ? 9.697 0.672 -26.790 1.00 52.44 90 ASN A CA 1
ATOM 697 C C . ASN A 1 90 ? 8.689 1.444 -25.921 1.00 52.44 90 ASN A C 1
ATOM 699 O O . ASN A 1 90 ? 7.636 1.861 -26.401 1.00 52.44 90 ASN A O 1
ATOM 703 N N . THR A 1 91 ? 9.036 1.698 -24.657 1.00 55.53 91 THR A N 1
ATOM 704 C CA . THR A 1 91 ? 8.364 2.715 -23.834 1.00 55.53 91 THR A CA 1
ATOM 705 C C . THR A 1 91 ? 8.682 4.119 -24.373 1.00 55.53 91 THR A C 1
ATOM 707 O O . THR A 1 91 ? 9.736 4.334 -24.975 1.00 55.53 91 THR A O 1
ATOM 710 N N . LEU A 1 92 ? 7.775 5.090 -24.186 1.00 54.41 92 LEU A N 1
ATOM 711 C CA . LEU A 1 92 ? 7.868 6.442 -24.778 1.00 54.41 92 LEU A CA 1
ATOM 712 C C . LEU A 1 92 ? 9.232 7.118 -24.518 1.00 54.41 92 LEU A C 1
ATOM 714 O O . LEU A 1 92 ? 9.802 7.781 -25.382 1.00 54.41 92 LEU A O 1
ATOM 718 N N . THR A 1 93 ? 9.784 6.893 -23.331 1.00 52.00 93 THR A N 1
ATOM 719 C CA . THR A 1 93 ? 11.048 7.456 -22.856 1.00 52.00 93 THR A CA 1
ATOM 720 C C . THR A 1 93 ? 12.293 6.851 -23.510 1.00 52.00 93 THR A C 1
ATOM 722 O O . THR A 1 93 ? 13.272 7.569 -23.713 1.00 52.00 93 THR A O 1
ATOM 725 N N . LEU A 1 94 ? 12.253 5.583 -23.933 1.00 58.88 94 LEU A N 1
ATOM 726 C CA . LEU A 1 94 ? 13.348 4.952 -24.681 1.00 58.88 94 LEU A CA 1
ATOM 727 C C . LEU A 1 94 ? 13.555 5.589 -26.054 1.00 58.88 94 LEU A C 1
ATOM 729 O O . LEU A 1 94 ? 14.687 5.801 -26.491 1.00 58.88 94 LEU A O 1
ATOM 733 N N . VAL A 1 95 ? 12.448 5.905 -26.724 1.00 60.56 95 VAL A N 1
ATOM 734 C CA . VAL A 1 95 ? 12.468 6.537 -28.043 1.00 60.56 95 VAL A CA 1
ATOM 735 C C . VAL A 1 95 ? 13.101 7.924 -27.939 1.00 60.56 95 VAL A C 1
ATOM 737 O O . VAL A 1 95 ? 14.020 8.224 -28.694 1.00 60.56 95 VAL A O 1
ATOM 740 N N . ILE A 1 96 ? 12.697 8.734 -26.955 1.00 61.38 96 ILE A N 1
ATOM 741 C CA . ILE A 1 96 ? 13.252 10.083 -26.744 1.00 61.38 96 ILE A CA 1
ATOM 742 C C . ILE A 1 96 ? 14.776 10.034 -26.546 1.00 61.38 96 ILE A C 1
ATOM 744 O O . ILE A 1 96 ? 15.500 10.810 -27.168 1.00 61.38 96 ILE A O 1
ATOM 748 N N . TYR A 1 97 ? 15.283 9.088 -25.751 1.00 61.88 97 TYR A N 1
ATOM 749 C CA . TYR A 1 97 ? 16.722 8.966 -25.494 1.00 61.88 97 TYR A CA 1
ATOM 750 C C . TYR A 1 97 ? 17.518 8.527 -26.733 1.00 61.88 97 TYR A C 1
ATOM 752 O O . TYR A 1 97 ? 18.593 9.064 -27.007 1.00 61.88 97 TYR A O 1
ATOM 760 N N . GLN A 1 98 ? 16.982 7.584 -27.519 1.00 62.38 98 GLN A N 1
ATOM 761 C CA . GLN A 1 98 ? 17.592 7.177 -28.792 1.00 62.38 98 GLN A CA 1
ATOM 762 C C . GLN A 1 98 ? 17.653 8.338 -29.790 1.00 62.38 98 GLN A C 1
ATOM 764 O O . GLN A 1 98 ? 18.661 8.491 -30.478 1.00 62.38 98 GLN A O 1
ATOM 769 N N . TYR A 1 99 ? 16.610 9.171 -29.843 1.00 61.94 99 TYR A N 1
ATOM 770 C CA . TYR A 1 99 ? 16.588 10.358 -30.694 1.00 61.94 99 TYR A CA 1
ATOM 771 C C . TYR A 1 99 ? 17.622 11.402 -30.245 1.00 61.94 99 TYR A C 1
ATOM 773 O O . TYR A 1 99 ? 18.414 11.845 -31.071 1.00 61.94 99 TYR A O 1
ATOM 781 N N . ILE A 1 100 ? 17.701 11.743 -28.952 1.00 61.94 100 ILE A N 1
ATOM 782 C CA . ILE A 1 100 ? 18.688 12.719 -28.437 1.00 61.94 100 ILE A CA 1
ATOM 783 C C . ILE A 1 100 ? 20.133 12.245 -28.684 1.00 61.94 100 ILE A C 1
ATOM 785 O O . ILE A 1 100 ? 20.992 13.037 -29.080 1.00 61.94 100 ILE A O 1
ATOM 789 N N . GLY A 1 101 ? 20.401 10.943 -28.534 1.00 61.47 101 GLY A N 1
ATOM 790 C CA . GLY A 1 101 ? 21.712 10.355 -28.826 1.00 61.47 101 GLY A CA 1
ATOM 791 C C . GLY A 1 101 ? 22.118 10.412 -30.306 1.00 61.47 101 GLY A C 1
ATOM 792 O O . GLY A 1 101 ? 23.312 10.456 -30.596 1.00 61.47 101 GLY A O 1
ATOM 793 N N . GLN A 1 102 ? 21.161 10.455 -31.244 1.00 59.12 102 GLN A N 1
ATOM 794 C CA . GLN A 1 102 ? 21.453 10.633 -32.674 1.00 59.12 102 GLN A CA 1
ATOM 795 C C . GLN A 1 102 ? 21.768 12.083 -33.057 1.00 59.12 102 GLN A C 1
ATOM 797 O O . GLN A 1 102 ? 22.521 12.286 -34.002 1.00 59.12 102 GLN A O 1
ATOM 802 N N . PHE A 1 103 ? 21.251 13.072 -32.321 1.00 57.09 103 PHE A N 1
ATOM 803 C CA . PHE A 1 103 ? 21.559 14.494 -32.541 1.00 57.09 103 PHE A CA 1
ATOM 804 C C . PHE A 1 103 ? 22.842 14.967 -31.841 1.00 57.09 103 PHE A C 1
ATOM 806 O O . PHE A 1 103 ? 23.278 16.090 -32.065 1.00 57.09 103 PHE A O 1
ATOM 813 N N . THR A 1 104 ? 23.447 14.132 -30.988 1.00 53.38 104 THR A N 1
ATOM 814 C CA . THR A 1 104 ? 24.736 14.426 -30.323 1.00 53.38 104 THR A CA 1
ATOM 815 C C . THR A 1 104 ? 25.9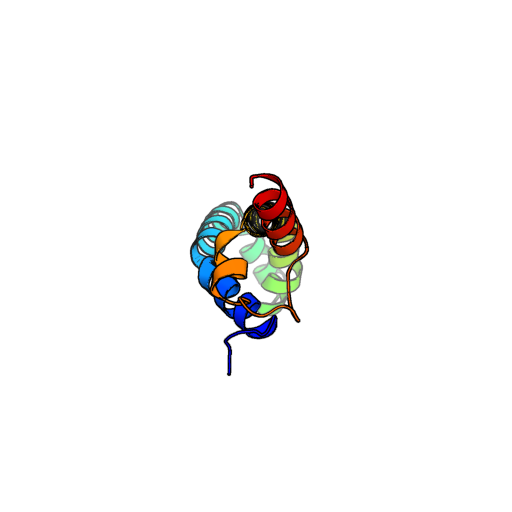40 13.911 -31.136 1.00 53.38 104 THR A C 1
ATOM 817 O O . THR A 1 104 ? 27.065 13.881 -30.641 1.00 53.38 104 THR A O 1
ATOM 820 N N . LYS A 1 105 ? 25.723 13.498 -32.389 1.00 42.22 105 LYS A N 1
ATOM 821 C CA . LYS A 1 105 ? 26.782 13.227 -33.367 1.00 42.22 105 LYS A CA 1
ATOM 822 C C . LYS A 1 105 ? 26.790 14.276 -34.463 1.00 42.22 105 LYS A C 1
ATOM 824 O O . LYS A 1 105 ? 25.685 14.646 -34.911 1.00 42.22 105 LYS A O 1
#

Organism: NCBI:txid552546

Secondary structure (DSSP, 8-state):
--TT-HHHHHHHHHTTTHHHHHHHHHHHTTS-THHHHHHHHTT--HHHHIIIIIHHHTHHHHHHHHHHHHHHHHT--HHHHHH--STTS--HHHHHHHHHHHHT-

InterPro domains:
  IPR000515 ABC transporter type 1, transmembrane domain MetI-like [PF00528] (6-99)
  IPR000515 ABC transporter type 1, transmembrane domain MetI-like [PS50928] (1-105)
  IPR000515 ABC transporter type 1, transmembrane domain MetI-like [cd06261] (6-103)
  IPR035906 MetI-like superfamily [G3DSA:1.10.3720.10] (1-105)
  IPR035906 MetI-like superfamily [SSF161098] (1-103)